Protein AF-A0A1Y1XWR0-F1 (afdb_monomer_lite)

Radius of gyration: 21.49 Å; chains: 1; bounding box: 44×31×68 Å

Structure (mmCIF, N/CA/C/O backbone):
data_AF-A0A1Y1XWR0-F1
#
_entry.id   AF-A0A1Y1XWR0-F1
#
loop_
_atom_site.group_PDB
_atom_site.id
_atom_site.type_symbol
_atom_site.label_atom_id
_atom_site.label_alt_id
_atom_site.label_comp_id
_atom_site.label_asym_id
_atom_site.label_entity_id
_atom_site.label_seq_id
_atom_site.pdbx_PDB_ins_code
_atom_site.Cartn_x
_atom_site.Cartn_y
_atom_site.Cartn_z
_atom_site.occupancy
_atom_site.B_iso_or_equiv
_atom_site.auth_seq_id
_atom_site.auth_comp_id
_atom_site.auth_asym_id
_atom_site.auth_atom_id
_atom_site.pdbx_PDB_model_num
ATOM 1 N N . MET A 1 1 ? -2.417 -13.954 25.444 1.00 41.97 1 MET A N 1
ATOM 2 C CA . MET A 1 1 ? -2.415 -13.339 24.096 1.00 41.97 1 MET A CA 1
ATOM 3 C C . MET A 1 1 ? -3.759 -13.596 23.428 1.00 41.97 1 MET A C 1
ATOM 5 O O . MET A 1 1 ? -3.917 -14.551 22.679 1.00 41.97 1 MET A O 1
ATOM 9 N N . VAL A 1 2 ? -4.773 -12.802 23.772 1.00 37.06 2 VAL A N 1
ATOM 10 C CA . VAL A 1 2 ? -6.125 -12.973 23.230 1.00 37.06 2 VAL A CA 1
ATOM 11 C C . VAL A 1 2 ? -6.185 -12.304 21.859 1.00 37.06 2 VAL A C 1
ATOM 13 O O . VAL A 1 2 ? -6.132 -11.087 21.742 1.00 37.06 2 VAL A O 1
ATOM 16 N N . SER A 1 3 ? -6.208 -13.165 20.841 1.00 46.56 3 SER A N 1
ATOM 17 C CA . SER A 1 3 ? -6.596 -12.973 19.440 1.00 46.56 3 SER A CA 1
ATOM 18 C C . SER A 1 3 ? -7.027 -11.552 19.037 1.00 46.56 3 SER A C 1
ATOM 20 O O . SER A 1 3 ? -8.216 -11.245 18.946 1.00 46.56 3 SER A O 1
ATOM 22 N N . ILE A 1 4 ? -6.049 -10.714 18.679 1.00 52.22 4 ILE A N 1
ATOM 23 C CA . ILE A 1 4 ? -6.269 -9.485 17.893 1.00 52.22 4 ILE A CA 1
ATOM 24 C C . ILE A 1 4 ? -7.086 -9.831 16.625 1.00 52.22 4 ILE A C 1
ATOM 26 O O . ILE A 1 4 ? -7.972 -9.086 16.218 1.00 52.22 4 ILE A O 1
ATOM 30 N N . LEU A 1 5 ? -6.890 -11.035 16.077 1.00 51.50 5 LEU A N 1
ATOM 31 C CA . LEU A 1 5 ? -7.581 -11.562 14.897 1.00 51.50 5 LEU A CA 1
ATOM 32 C C . LEU A 1 5 ? -9.112 -11.670 15.036 1.00 51.50 5 LEU A C 1
ATOM 34 O O . LEU A 1 5 ? -9.817 -11.378 14.075 1.00 51.50 5 LEU A O 1
ATOM 38 N N . ARG A 1 6 ? -9.663 -12.014 16.212 1.00 55.16 6 ARG A N 1
ATOM 39 C CA . ARG A 1 6 ? -11.131 -12.101 16.398 1.00 55.16 6 ARG A CA 1
ATOM 40 C C . ARG A 1 6 ? -11.827 -10.738 16.368 1.00 55.16 6 ARG A C 1
ATOM 42 O O . ARG A 1 6 ? -13.042 -10.673 16.204 1.00 55.16 6 ARG A O 1
ATOM 49 N N . GLY A 1 7 ? -11.084 -9.648 16.557 1.00 57.91 7 GLY A N 1
ATOM 50 C CA . GLY A 1 7 ? -11.649 -8.307 16.642 1.00 57.91 7 GLY A CA 1
ATOM 51 C C . GLY A 1 7 ? -11.673 -7.517 15.337 1.00 57.91 7 GLY A C 1
ATOM 52 O O . GLY A 1 7 ? -12.477 -6.593 15.231 1.00 57.91 7 GLY A O 1
ATOM 53 N N . TYR A 1 8 ? -10.821 -7.868 14.375 1.00 63.53 8 TYR A N 1
ATOM 54 C CA . TYR A 1 8 ? -10.568 -7.056 13.181 1.00 63.53 8 TYR A CA 1
ATOM 55 C C . TYR A 1 8 ? -10.531 -7.879 11.878 1.00 63.53 8 TYR A C 1
ATOM 57 O O . TYR A 1 8 ? -9.654 -7.636 11.048 1.00 63.53 8 TYR A O 1
ATOM 65 N N . PRO A 1 9 ? -11.448 -8.841 11.643 1.00 70.25 9 PRO A N 1
ATOM 66 C CA . PRO A 1 9 ? -11.390 -9.654 10.429 1.00 70.25 9 PRO A CA 1
ATOM 67 C C . PRO A 1 9 ? -11.539 -8.796 9.167 1.00 70.25 9 PRO A C 1
ATOM 69 O O . PRO A 1 9 ? -10.848 -9.032 8.187 1.00 70.25 9 PRO A O 1
ATOM 72 N N . ILE A 1 10 ? -12.375 -7.751 9.209 1.00 73.50 10 ILE A N 1
ATOM 73 C CA . ILE A 1 10 ? -12.658 -6.904 8.044 1.00 73.50 10 ILE A CA 1
ATOM 74 C C . ILE A 1 10 ? -11.415 -6.107 7.601 1.00 73.50 10 ILE A C 1
ATOM 76 O O . ILE A 1 10 ? -11.030 -6.266 6.446 1.00 73.50 10 ILE A O 1
ATOM 80 N N . PRO A 1 11 ? -10.730 -5.315 8.458 1.00 71.19 11 PRO A N 1
ATOM 81 C CA . PRO A 1 11 ? -9.500 -4.627 8.052 1.00 71.19 11 PRO A CA 1
ATOM 82 C C . PRO A 1 11 ? -8.427 -5.568 7.511 1.00 71.19 11 PRO A C 1
ATOM 84 O O . PRO A 1 11 ? -7.780 -5.246 6.524 1.00 71.19 11 PRO A O 1
ATOM 87 N N . ILE A 1 12 ? -8.258 -6.739 8.131 1.00 74.56 12 ILE A N 1
ATOM 88 C CA . ILE A 1 12 ? -7.242 -7.710 7.713 1.00 74.56 12 ILE A CA 1
ATOM 89 C C . ILE A 1 12 ? -7.581 -8.280 6.335 1.00 74.56 12 ILE A C 1
ATOM 91 O O . ILE A 1 12 ? -6.710 -8.325 5.473 1.00 74.56 12 ILE A O 1
ATOM 95 N N . VAL A 1 13 ? -8.838 -8.667 6.101 1.00 81.88 13 VAL A N 1
ATOM 96 C CA . VAL A 1 13 ? -9.294 -9.153 4.790 1.00 81.88 13 VAL A CA 1
ATOM 97 C C . VAL A 1 13 ? -9.134 -8.075 3.721 1.00 81.88 13 VAL A C 1
ATOM 99 O O . VAL A 1 13 ? -8.663 -8.387 2.632 1.00 81.88 13 VAL A O 1
ATOM 102 N N . VAL A 1 14 ? -9.464 -6.816 4.028 1.00 79.62 14 VAL A N 1
ATOM 103 C CA . VAL A 1 14 ? -9.282 -5.695 3.092 1.00 79.62 14 VAL A CA 1
ATOM 104 C C . VAL A 1 14 ? -7.804 -5.500 2.760 1.00 79.62 14 VAL A C 1
ATOM 106 O O . VAL A 1 14 ? -7.466 -5.440 1.584 1.00 79.62 14 VAL A O 1
ATOM 109 N N . ILE A 1 15 ? -6.919 -5.483 3.763 1.00 76.50 15 ILE A N 1
ATOM 110 C CA . ILE A 1 15 ? -5.469 -5.374 3.548 1.00 76.50 15 ILE A CA 1
ATOM 111 C C . ILE A 1 15 ? -4.967 -6.533 2.682 1.00 76.50 15 ILE A C 1
ATOM 113 O O . ILE A 1 15 ? -4.253 -6.300 1.714 1.00 76.50 15 ILE A O 1
ATOM 117 N N . LEU A 1 16 ? -5.361 -7.773 2.983 1.00 81.19 16 LEU A N 1
ATOM 118 C CA . LEU A 1 16 ? -4.949 -8.945 2.206 1.00 81.19 16 LEU A CA 1
ATOM 119 C C . LEU A 1 16 ? -5.441 -8.877 0.758 1.00 81.19 16 LEU A C 1
ATOM 121 O O . LEU A 1 16 ? -4.655 -9.099 -0.161 1.00 81.19 16 LEU A O 1
ATOM 125 N N . LEU A 1 17 ? -6.715 -8.538 0.548 1.00 84.19 17 LEU A N 1
ATOM 126 C CA . LEU A 1 17 ? -7.287 -8.362 -0.786 1.00 84.19 17 LEU A CA 1
ATOM 127 C C . LEU A 1 17 ? -6.525 -7.284 -1.563 1.00 84.19 17 LEU A C 1
ATOM 129 O O . LEU A 1 17 ? -6.207 -7.464 -2.735 1.00 84.19 17 LEU A O 1
ATOM 133 N N . GLN A 1 18 ? -6.179 -6.191 -0.895 1.00 78.81 18 GLN A N 1
ATOM 134 C CA . GLN A 1 18 ? -5.431 -5.095 -1.483 1.00 78.81 18 GLN A CA 1
ATOM 135 C C . GLN A 1 18 ? -4.004 -5.506 -1.843 1.00 78.81 18 GLN A C 1
ATOM 137 O O . GLN A 1 18 ? -3.563 -5.213 -2.948 1.00 78.81 18 GLN A O 1
ATOM 142 N N . CYS A 1 19 ? -3.314 -6.267 -0.989 1.00 79.75 19 CYS A N 1
ATOM 143 C CA . CYS A 1 19 ? -2.014 -6.853 -1.318 1.00 79.75 19 CYS A CA 1
ATOM 144 C C . CYS A 1 19 ? -2.088 -7.760 -2.555 1.00 79.75 19 CYS A C 1
ATOM 146 O O . CYS A 1 19 ? -1.184 -7.722 -3.386 1.00 79.75 19 CYS A O 1
ATOM 148 N N . VAL A 1 20 ? -3.159 -8.550 -2.703 1.00 85.12 20 VAL A N 1
ATOM 149 C CA . VAL A 1 20 ? -3.368 -9.413 -3.880 1.00 85.12 20 VAL A CA 1
ATOM 150 C C . VAL A 1 20 ? -3.606 -8.580 -5.140 1.00 85.12 20 VAL A C 1
ATOM 152 O O . VAL A 1 20 ? -2.970 -8.839 -6.160 1.00 85.12 20 VAL A O 1
ATOM 155 N N . ILE A 1 21 ? -4.468 -7.561 -5.074 1.00 83.94 21 ILE A N 1
ATOM 156 C CA . ILE A 1 21 ? -4.749 -6.665 -6.206 1.00 83.94 21 ILE A CA 1
ATOM 157 C C . ILE A 1 21 ? -3.480 -5.917 -6.622 1.00 83.94 21 ILE A C 1
ATOM 159 O O . ILE A 1 21 ? -3.146 -5.912 -7.804 1.00 83.94 21 ILE A O 1
ATOM 163 N N . PHE A 1 22 ? -2.736 -5.351 -5.667 1.00 78.25 22 PHE A N 1
ATOM 164 C CA . PHE A 1 22 ? -1.456 -4.702 -5.954 1.00 78.25 22 PHE A CA 1
ATOM 165 C C . PHE A 1 22 ? -0.450 -5.683 -6.528 1.00 78.25 22 PHE A C 1
ATOM 167 O O . PHE A 1 22 ? 0.159 -5.373 -7.538 1.00 78.25 22 PHE A O 1
ATOM 174 N N . GLY A 1 23 ? -0.310 -6.877 -5.952 1.00 80.12 23 GLY A N 1
ATOM 175 C CA . GLY A 1 23 ? 0.581 -7.905 -6.4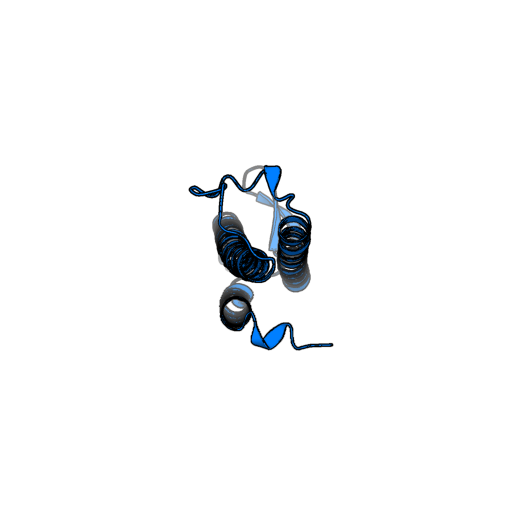84 1.00 80.12 23 GLY A CA 1
ATOM 176 C C . GLY A 1 23 ? 0.249 -8.273 -7.932 1.00 80.12 23 GLY A C 1
ATOM 177 O O . GLY A 1 23 ? 1.155 -8.387 -8.754 1.00 80.12 23 GLY A O 1
ATOM 178 N N . TYR A 1 24 ? -1.040 -8.392 -8.261 1.00 84.75 24 TYR A N 1
ATOM 179 C CA . TYR A 1 24 ? -1.501 -8.663 -9.621 1.00 84.75 24 TYR A CA 1
ATOM 180 C C . TYR A 1 24 ? -1.208 -7.500 -10.577 1.00 84.75 24 TYR A C 1
ATOM 182 O O . TYR A 1 24 ? -0.569 -7.710 -11.605 1.00 84.75 24 TYR A O 1
ATOM 190 N N . ILE A 1 25 ? -1.620 -6.281 -10.216 1.00 81.19 25 ILE A N 1
ATOM 191 C CA . ILE A 1 25 ? -1.345 -5.041 -10.958 1.00 81.19 25 ILE A CA 1
ATOM 192 C C . ILE A 1 25 ? 0.156 -4.936 -11.225 1.00 81.19 25 ILE A C 1
ATOM 194 O O . ILE A 1 25 ? 0.597 -4.898 -12.370 1.00 81.19 25 ILE A O 1
ATOM 198 N N . SER A 1 26 ? 0.955 -4.998 -10.165 1.00 76.56 26 SER A N 1
ATOM 199 C CA . SER A 1 26 ? 2.406 -4.953 -10.217 1.00 76.56 26 SER A CA 1
ATOM 200 C C . SER A 1 26 ? 2.993 -6.046 -11.116 1.00 76.56 26 SER A C 1
ATOM 202 O O . SER A 1 26 ? 3.921 -5.756 -11.859 1.00 76.56 26 SER A O 1
ATOM 204 N N . PHE A 1 27 ? 2.455 -7.270 -11.119 1.00 82.62 27 PHE A N 1
ATOM 205 C CA . PHE A 1 27 ? 2.912 -8.341 -12.012 1.00 82.62 27 PHE A CA 1
ATOM 206 C C . PHE A 1 27 ? 2.585 -8.083 -13.489 1.00 82.62 27 PHE A C 1
ATOM 208 O O . PHE A 1 27 ? 3.419 -8.364 -14.352 1.00 82.62 27 PHE A O 1
ATOM 215 N N . VAL A 1 28 ? 1.393 -7.559 -13.787 1.00 83.38 28 VAL A N 1
ATOM 216 C CA . VAL A 1 28 ? 1.000 -7.182 -15.153 1.00 83.38 28 VAL A CA 1
ATOM 217 C C . VAL A 1 28 ? 1.919 -6.069 -15.663 1.00 83.38 28 VAL A C 1
ATOM 219 O O . VAL A 1 28 ? 2.580 -6.249 -16.683 1.00 83.38 28 VAL A O 1
ATOM 222 N N . TYR A 1 29 ? 2.072 -4.991 -14.889 1.00 74.62 29 TYR A N 1
ATOM 223 C CA . TYR A 1 29 ? 2.926 -3.854 -15.248 1.00 74.62 29 TYR A CA 1
ATOM 224 C C . TYR A 1 29 ? 4.411 -4.210 -15.326 1.00 74.62 29 TYR A C 1
ATOM 226 O O . TYR A 1 29 ? 5.142 -3.681 -16.161 1.00 74.62 29 TYR A O 1
ATOM 234 N N . TYR A 1 30 ? 4.877 -5.141 -14.494 1.00 81.19 30 TYR A N 1
ATOM 235 C CA . TYR A 1 30 ? 6.266 -5.589 -14.509 1.00 81.19 30 TYR A CA 1
ATOM 236 C C . TYR A 1 30 ? 6.698 -6.157 -15.871 1.00 81.19 30 TYR A C 1
ATOM 238 O O . TYR A 1 30 ? 7.872 -6.059 -16.229 1.00 81.19 30 TYR A O 1
ATOM 246 N N . LYS A 1 31 ? 5.769 -6.739 -16.643 1.00 81.88 31 LYS A N 1
ATOM 247 C CA . LYS A 1 31 ? 6.062 -7.270 -17.984 1.00 81.88 31 LYS A CA 1
ATOM 248 C C . LYS A 1 31 ? 6.196 -6.188 -19.053 1.00 81.88 31 LYS A C 1
ATOM 250 O O . LYS A 1 31 ? 6.892 -6.418 -20.035 1.00 81.88 31 LYS A O 1
ATOM 255 N N . GLU A 1 32 ? 5.530 -5.056 -18.868 1.00 80.50 32 GLU A N 1
ATOM 256 C CA . GLU A 1 32 ? 5.493 -3.954 -19.837 1.00 80.50 32 GLU A CA 1
ATOM 257 C C . GLU A 1 32 ? 6.626 -2.942 -19.615 1.00 80.50 32 GLU A C 1
ATOM 259 O O . GLU A 1 32 ? 6.977 -2.190 -20.521 1.00 80.50 32 GLU A O 1
ATOM 264 N N . LEU A 1 33 ? 7.233 -2.942 -18.425 1.00 75.69 33 LEU A N 1
ATOM 265 C CA . LEU A 1 33 ? 8.334 -2.047 -18.081 1.00 75.69 33 LEU A CA 1
ATOM 266 C C . LEU A 1 33 ? 9.602 -2.356 -18.904 1.00 75.69 33 LEU A C 1
ATOM 268 O O . LEU A 1 33 ? 10.102 -3.489 -18.854 1.00 75.69 33 LEU A O 1
ATOM 272 N N . PRO A 1 34 ? 10.178 -1.357 -19.603 1.00 78.25 34 PRO A N 1
ATOM 273 C CA . PRO A 1 34 ? 11.459 -1.518 -20.277 1.00 78.25 34 PRO A CA 1
ATOM 274 C C . PRO A 1 34 ? 12.578 -1.756 -19.256 1.00 78.25 34 PRO A C 1
ATOM 276 O O . PRO A 1 34 ? 12.558 -1.221 -18.149 1.00 78.25 34 PRO A O 1
ATOM 279 N N . ASP A 1 35 ? 13.575 -2.560 -19.625 1.00 84.38 35 ASP A N 1
ATOM 280 C CA . ASP A 1 35 ? 14.798 -2.730 -18.838 1.00 84.38 35 ASP A CA 1
ATOM 281 C C . ASP A 1 35 ? 15.967 -2.133 -19.636 1.00 84.38 35 ASP A C 1
ATOM 283 O O . ASP A 1 35 ? 16.296 -2.678 -20.692 1.00 84.38 35 ASP A O 1
ATOM 287 N N . PRO A 1 36 ? 16.587 -1.026 -19.190 1.00 85.44 36 PRO A N 1
ATOM 288 C CA . PRO A 1 36 ? 16.445 -0.387 -17.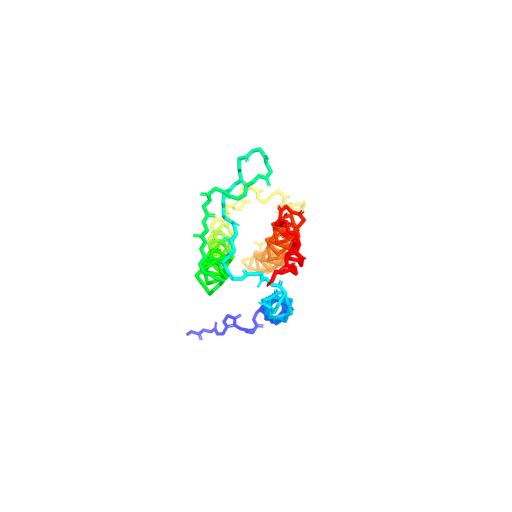880 1.00 85.44 36 PRO A CA 1
ATOM 289 C C . PRO A 1 36 ? 15.337 0.687 -17.794 1.00 85.44 36 PRO A C 1
ATOM 291 O O . PRO A 1 36 ? 15.011 1.356 -18.771 1.00 85.44 36 PRO A O 1
ATOM 294 N N . VAL A 1 37 ? 14.810 0.903 -16.584 1.00 83.06 37 VAL A N 1
ATOM 295 C CA . VAL A 1 37 ? 13.734 1.864 -16.281 1.00 83.06 37 VAL A CA 1
ATOM 296 C C . VAL A 1 37 ? 14.316 3.250 -15.964 1.00 83.06 37 VAL A C 1
ATOM 298 O O . VAL A 1 37 ? 15.201 3.346 -15.101 1.00 83.06 37 VAL A O 1
ATOM 301 N N . PRO A 1 38 ? 13.826 4.339 -16.587 1.00 82.25 38 PRO A N 1
ATOM 302 C CA . PRO A 1 38 ? 14.221 5.698 -16.226 1.00 82.25 38 PRO A CA 1
ATOM 303 C C . PRO A 1 38 ? 13.656 6.096 -14.850 1.00 82.25 38 PRO A C 1
ATOM 305 O O . PRO A 1 38 ? 12.479 5.930 -14.555 1.00 82.25 38 PRO A O 1
ATOM 308 N N . THR A 1 39 ? 14.513 6.634 -13.984 1.00 80.75 39 THR A N 1
ATOM 309 C CA . THR A 1 39 ? 14.202 7.019 -12.591 1.00 80.75 39 THR A CA 1
ATOM 310 C C . THR A 1 39 ? 14.318 8.515 -12.324 1.00 80.75 39 THR A C 1
ATOM 312 O O . THR A 1 39 ? 13.824 9.008 -11.312 1.00 80.75 39 THR A O 1
ATOM 315 N N . ARG A 1 40 ? 14.977 9.254 -13.219 1.00 81.75 40 ARG A N 1
ATOM 316 C CA . ARG A 1 40 ? 15.038 10.718 -13.208 1.00 81.75 40 ARG A CA 1
ATOM 317 C C . ARG A 1 40 ? 14.827 11.220 -14.620 1.00 81.75 40 ARG A C 1
ATOM 319 O O . ARG A 1 40 ? 15.434 10.683 -15.542 1.00 81.75 40 ARG A O 1
ATOM 326 N N . PHE A 1 41 ? 14.037 12.275 -14.756 1.00 79.56 41 PHE A N 1
ATOM 327 C CA . PHE A 1 41 ? 13.747 12.907 -16.034 1.00 79.56 41 PHE A CA 1
ATOM 328 C C . PHE A 1 41 ? 14.299 14.334 -16.033 1.00 79.56 41 PHE A C 1
ATOM 330 O O . PHE A 1 41 ? 14.103 15.069 -15.065 1.00 79.56 41 PHE A O 1
ATOM 337 N N . SER A 1 42 ? 15.001 14.715 -17.098 1.00 82.12 42 SER A N 1
ATOM 338 C CA . SER A 1 42 ? 15.395 16.098 -17.384 1.00 82.12 42 SER A CA 1
ATOM 339 C C . SER A 1 42 ? 14.915 16.418 -18.789 1.00 82.12 42 SER A C 1
ATOM 341 O O . SER A 1 42 ? 15.265 15.699 -19.715 1.00 82.12 42 SER A O 1
ATOM 343 N N . ASN A 1 43 ? 14.099 17.460 -18.956 1.00 80.38 43 ASN A N 1
ATOM 344 C CA . ASN A 1 43 ? 13.538 17.837 -20.262 1.00 80.38 43 ASN A CA 1
ATOM 345 C C . ASN A 1 43 ? 12.868 16.665 -21.010 1.00 80.38 43 ASN A C 1
ATOM 347 O O . ASN A 1 43 ? 13.058 16.515 -22.207 1.00 80.38 43 ASN A O 1
ATOM 351 N N . GLN A 1 44 ? 12.098 15.834 -20.295 1.00 73.44 44 GLN A N 1
ATOM 352 C CA . GLN A 1 44 ? 11.420 14.627 -20.814 1.00 73.44 44 GLN A CA 1
ATOM 353 C C . GLN A 1 44 ? 12.344 13.461 -21.210 1.00 73.44 44 GLN A C 1
ATOM 355 O O . GLN A 1 44 ? 11.855 12.385 -21.543 1.00 73.44 44 GLN A O 1
ATOM 360 N N . GLU A 1 45 ? 13.662 13.607 -21.075 1.00 74.31 45 GLU A N 1
ATOM 361 C CA . GLU A 1 45 ? 14.619 12.523 -21.288 1.00 74.31 45 GLU A CA 1
ATOM 362 C C . GLU A 1 45 ? 15.004 11.852 -19.963 1.00 74.31 45 GLU A C 1
ATOM 364 O O . GLU A 1 45 ? 15.255 12.509 -18.945 1.00 74.31 45 GLU A O 1
ATOM 369 N N . GLY A 1 46 ? 15.065 10.518 -19.966 1.00 77.38 46 GLY A N 1
ATOM 370 C CA . GLY A 1 46 ? 15.566 9.741 -18.835 1.00 77.38 46 GLY A CA 1
ATOM 371 C C . GLY A 1 46 ? 17.063 9.988 -18.625 1.00 77.38 46 GLY A C 1
ATOM 372 O O . GLY A 1 46 ? 17.876 9.625 -19.465 1.00 77.38 46 GLY A O 1
ATOM 373 N N . THR A 1 47 ? 17.444 10.581 -17.493 1.00 82.38 47 THR A N 1
ATOM 374 C CA . THR A 1 47 ? 18.849 10.894 -17.149 1.00 82.38 47 THR A CA 1
ATOM 375 C C . THR A 1 47 ? 19.494 9.870 -16.224 1.00 82.38 47 THR A C 1
ATOM 377 O O . THR A 1 47 ? 20.716 9.809 -16.107 1.00 82.38 47 THR A O 1
ATOM 380 N N . SER A 1 48 ? 18.690 9.062 -15.532 1.00 83.75 48 SER A N 1
ATOM 381 C CA . SER A 1 48 ? 19.179 8.023 -14.630 1.00 83.75 48 SER A CA 1
ATOM 382 C C . SER A 1 48 ? 18.354 6.767 -14.802 1.00 83.75 48 SER A C 1
ATOM 384 O O . SER A 1 48 ? 17.130 6.827 -14.750 1.00 83.75 48 SER A O 1
ATOM 386 N N . PHE A 1 49 ? 19.024 5.634 -14.962 1.00 85.94 49 PHE A N 1
ATOM 387 C CA . PHE A 1 49 ? 18.398 4.356 -15.259 1.00 85.94 49 PHE A CA 1
ATOM 388 C C . PHE A 1 49 ? 18.650 3.357 -14.131 1.00 85.94 49 PHE A C 1
ATOM 390 O O . PHE A 1 49 ? 19.724 3.336 -13.525 1.00 85.94 49 PHE A O 1
ATOM 397 N N . GLN A 1 50 ? 17.658 2.523 -13.839 1.00 87.69 50 GLN A N 1
ATOM 398 C CA . GLN A 1 50 ? 17.792 1.405 -12.911 1.00 87.69 50 GLN A CA 1
ATOM 399 C C . GLN A 1 50 ? 17.253 0.130 -13.542 1.00 87.69 50 GLN A C 1
ATOM 401 O O . GLN A 1 50 ? 16.360 0.168 -14.381 1.00 87.69 50 GLN A O 1
ATOM 406 N N . THR A 1 51 ? 17.774 -1.016 -13.112 1.00 89.06 51 THR A N 1
ATOM 407 C CA . THR A 1 51 ? 17.217 -2.299 -13.539 1.00 89.06 51 THR A CA 1
ATOM 408 C C . THR A 1 51 ? 15.771 -2.421 -13.075 1.00 89.06 51 THR A C 1
ATOM 410 O O . THR A 1 51 ? 15.443 -2.046 -11.938 1.00 89.06 51 THR A O 1
ATOM 413 N N . LYS A 1 52 ? 14.908 -2.996 -13.918 1.00 85.88 52 LYS A N 1
ATOM 414 C CA . LYS A 1 52 ? 13.475 -3.162 -13.607 1.00 85.88 52 LYS A CA 1
ATOM 415 C C . LYS A 1 52 ? 13.234 -3.848 -12.261 1.00 85.88 52 LYS A C 1
ATOM 417 O O . LYS A 1 52 ? 12.357 -3.454 -11.501 1.00 85.88 52 LYS A O 1
ATOM 422 N N . HIS A 1 53 ? 14.067 -4.834 -11.918 1.00 85.94 53 HIS A N 1
ATOM 423 C CA . HIS A 1 53 ? 13.985 -5.558 -10.649 1.00 85.94 53 HIS A CA 1
ATOM 424 C C . HIS A 1 53 ? 14.243 -4.645 -9.451 1.00 85.94 53 HIS A C 1
ATOM 426 O O . HIS A 1 53 ? 13.522 -4.715 -8.453 1.00 85.94 53 HIS A O 1
ATOM 432 N N . LYS A 1 54 ? 15.265 -3.788 -9.543 1.00 86.44 54 LYS A N 1
ATOM 433 C CA . LYS A 1 54 ? 15.641 -2.873 -8.465 1.00 86.44 54 LYS A CA 1
ATOM 434 C C . LYS A 1 54 ? 14.583 -1.792 -8.294 1.00 86.44 54 LYS A 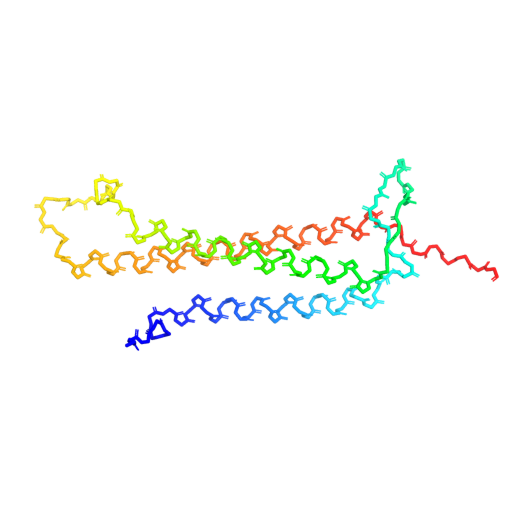C 1
ATOM 436 O O . LYS A 1 54 ? 14.146 -1.558 -7.170 1.00 86.44 54 LYS A O 1
ATOM 441 N N . PHE A 1 55 ? 14.130 -1.211 -9.403 1.00 84.31 55 PHE A N 1
ATOM 442 C CA . PHE A 1 55 ? 13.044 -0.239 -9.416 1.00 84.31 55 PHE A CA 1
ATOM 443 C C . PHE A 1 55 ? 11.798 -0.801 -8.724 1.00 84.31 55 PHE A C 1
ATOM 445 O O . PHE A 1 55 ? 11.318 -0.235 -7.742 1.00 84.31 55 PHE A O 1
ATOM 452 N N . PHE A 1 56 ? 11.342 -1.971 -9.163 1.00 82.25 56 PHE A N 1
ATOM 453 C CA . PHE A 1 56 ? 10.159 -2.632 -8.626 1.00 82.25 56 PHE A CA 1
ATOM 454 C C . PHE A 1 56 ? 10.289 -2.983 -7.138 1.00 82.25 56 PHE A C 1
ATOM 456 O O . PHE A 1 56 ? 9.401 -2.682 -6.341 1.00 82.25 56 PHE A O 1
ATOM 463 N N . SER A 1 57 ? 11.426 -3.562 -6.743 1.00 85.50 57 SER A N 1
ATOM 464 C CA . SER A 1 57 ? 11.680 -3.956 -5.351 1.00 85.50 57 SER A CA 1
ATOM 465 C C . SER A 1 57 ? 11.673 -2.750 -4.413 1.00 85.50 57 SER A C 1
ATOM 467 O O . SER A 1 57 ? 11.111 -2.829 -3.321 1.00 85.50 57 SER A O 1
ATOM 469 N N . ILE A 1 58 ? 12.253 -1.622 -4.838 1.00 86.25 58 ILE A N 1
ATOM 470 C CA . ILE A 1 58 ? 12.257 -0.378 -4.058 1.00 86.25 58 ILE A CA 1
ATOM 471 C C . ILE A 1 58 ? 10.828 0.139 -3.868 1.00 86.25 58 ILE A C 1
ATOM 473 O O . ILE A 1 58 ? 10.441 0.420 -2.735 1.00 86.25 58 ILE A O 1
ATOM 477 N N . HIS A 1 59 ? 10.030 0.213 -4.935 1.00 78.81 59 HIS A N 1
ATOM 478 C CA . HIS A 1 59 ? 8.662 0.737 -4.859 1.00 78.81 59 HIS A CA 1
ATOM 479 C C . HIS A 1 59 ? 7.766 -0.133 -3.972 1.00 78.81 59 HIS A C 1
ATOM 481 O O . HIS A 1 59 ? 7.078 0.389 -3.094 1.00 78.81 59 HIS A O 1
ATOM 487 N N . ILE A 1 60 ? 7.840 -1.458 -4.122 1.00 80.62 60 ILE A N 1
ATOM 488 C CA . ILE A 1 60 ? 7.108 -2.395 -3.261 1.00 80.62 60 ILE A CA 1
ATOM 489 C C . ILE A 1 60 ? 7.543 -2.265 -1.799 1.00 80.62 60 ILE A C 1
ATOM 491 O O . ILE A 1 60 ? 6.703 -2.242 -0.899 1.00 80.62 60 ILE A O 1
ATOM 495 N N . THR A 1 61 ? 8.847 -2.157 -1.545 1.00 85.50 61 THR A N 1
ATOM 496 C CA . THR A 1 61 ? 9.363 -2.021 -0.177 1.00 85.50 61 THR A CA 1
ATOM 497 C C . THR A 1 61 ? 8.870 -0.728 0.465 1.00 85.50 61 THR A C 1
ATOM 499 O O . THR A 1 61 ? 8.390 -0.751 1.598 1.00 85.50 61 THR A O 1
ATOM 502 N N . ILE A 1 62 ? 8.931 0.391 -0.263 1.00 84.38 62 ILE A N 1
ATOM 503 C CA . ILE A 1 62 ? 8.436 1.689 0.208 1.00 84.38 62 ILE A CA 1
ATOM 504 C C . ILE A 1 62 ? 6.931 1.624 0.489 1.00 84.38 62 ILE A C 1
ATOM 506 O O . ILE A 1 62 ? 6.495 2.117 1.528 1.00 84.38 62 ILE A O 1
ATOM 510 N N . PHE A 1 63 ? 6.143 0.970 -0.369 1.00 76.94 63 PHE A N 1
ATOM 511 C CA . PHE A 1 63 ? 4.706 0.791 -0.147 1.00 76.94 63 PHE A CA 1
ATOM 512 C C . PHE A 1 63 ? 4.404 0.086 1.173 1.00 76.94 63 PHE A C 1
ATOM 514 O O . PHE A 1 63 ? 3.650 0.609 2.002 1.00 76.94 63 PHE A O 1
ATOM 521 N N . TYR A 1 64 ? 4.989 -1.095 1.380 1.00 79.88 64 TYR A N 1
ATOM 522 C CA . TYR A 1 64 ? 4.737 -1.865 2.592 1.00 79.88 64 TYR A CA 1
ATOM 523 C C . TYR A 1 64 ? 5.262 -1.144 3.831 1.00 79.88 64 TYR A C 1
ATOM 525 O O . TYR A 1 64 ? 4.596 -1.163 4.866 1.00 79.88 64 TYR A O 1
ATOM 533 N N . LEU A 1 65 ? 6.393 -0.442 3.719 1.00 87.06 65 LEU A N 1
ATOM 534 C CA . LEU A 1 65 ? 6.944 0.360 4.806 1.00 87.06 65 LEU A CA 1
ATOM 535 C C . LEU A 1 65 ? 6.005 1.510 5.198 1.00 87.06 65 LEU A C 1
ATOM 537 O O . LEU A 1 65 ? 5.677 1.650 6.375 1.00 87.06 65 LEU A O 1
ATOM 541 N N . ILE A 1 66 ? 5.531 2.301 4.231 1.00 83.38 66 ILE A N 1
ATOM 542 C CA . ILE A 1 66 ? 4.599 3.412 4.472 1.00 83.38 66 ILE A CA 1
ATOM 543 C C . ILE A 1 66 ? 3.287 2.890 5.068 1.00 83.38 66 ILE A C 1
ATOM 545 O O . ILE A 1 66 ? 2.814 3.411 6.080 1.00 83.38 66 ILE A O 1
ATOM 549 N N . THR A 1 67 ? 2.731 1.825 4.488 1.00 77.19 67 THR A N 1
ATOM 550 C CA . THR A 1 67 ? 1.495 1.193 4.974 1.00 77.19 67 THR A CA 1
ATOM 551 C C . THR A 1 67 ? 1.655 0.711 6.414 1.00 77.19 67 THR A C 1
ATOM 553 O O . THR A 1 67 ? 0.786 0.956 7.253 1.00 77.19 67 THR A O 1
ATOM 556 N N . PHE A 1 68 ? 2.788 0.082 6.734 1.00 82.06 68 PHE A N 1
ATOM 557 C CA . PHE A 1 68 ? 3.091 -0.388 8.082 1.00 82.06 68 PHE A CA 1
ATOM 558 C C . PHE A 1 68 ? 3.227 0.769 9.079 1.00 82.06 68 PHE A C 1
ATOM 560 O O . PHE A 1 68 ? 2.632 0.714 10.158 1.00 82.06 68 PHE A O 1
ATOM 567 N N . ILE A 1 69 ? 3.943 1.839 8.710 1.00 86.38 69 ILE A N 1
ATOM 568 C CA . ILE A 1 69 ? 4.104 3.041 9.544 1.00 86.38 69 ILE A CA 1
ATOM 569 C C . ILE A 1 69 ? 2.741 3.660 9.862 1.00 86.38 69 ILE A C 1
ATOM 571 O O . ILE A 1 69 ? 2.446 3.914 11.031 1.00 86.38 69 ILE A O 1
ATOM 575 N N . PHE A 1 70 ? 1.887 3.867 8.857 1.00 80.69 70 PHE A N 1
ATOM 576 C CA . PHE A 1 70 ? 0.572 4.466 9.080 1.00 80.69 70 PHE A CA 1
ATOM 577 C C . PHE A 1 70 ? -0.371 3.556 9.872 1.00 80.69 70 PHE A C 1
ATOM 579 O O . PHE A 1 70 ? -1.102 4.041 10.739 1.00 80.69 70 PHE A O 1
ATOM 586 N N . MET A 1 71 ? -0.332 2.242 9.637 1.00 76.56 71 MET A N 1
ATOM 587 C CA . MET A 1 71 ? -1.100 1.284 10.434 1.00 76.56 71 MET A CA 1
ATOM 588 C C . MET A 1 71 ? -0.690 1.360 11.911 1.00 76.56 71 MET A C 1
ATOM 590 O O . MET A 1 71 ? -1.544 1.464 12.795 1.00 76.56 71 MET A O 1
ATOM 594 N N . PHE A 1 72 ? 0.617 1.368 12.185 1.00 81.19 72 PHE A N 1
ATOM 595 C CA . PHE A 1 72 ? 1.144 1.443 13.546 1.00 81.19 72 PHE A CA 1
ATOM 596 C C . PHE A 1 72 ? 0.824 2.787 14.214 1.00 81.19 72 PHE A C 1
ATOM 598 O O . PHE A 1 72 ? 0.376 2.816 15.363 1.00 81.19 72 PHE A O 1
ATOM 605 N N . ALA A 1 73 ? 0.965 3.894 13.479 1.00 81.56 73 ALA A N 1
ATOM 606 C CA . ALA A 1 73 ? 0.574 5.224 13.939 1.00 81.56 73 ALA A CA 1
ATOM 607 C C . ALA A 1 73 ? -0.917 5.274 14.307 1.00 81.56 73 ALA A C 1
ATOM 609 O O . ALA A 1 73 ? -1.266 5.784 15.371 1.00 81.56 73 ALA A O 1
ATOM 610 N N . GLY A 1 74 ? -1.786 4.667 13.497 1.00 75.50 74 GLY A N 1
ATOM 611 C CA . GLY A 1 74 ? -3.214 4.548 13.781 1.00 75.50 74 GLY A CA 1
ATOM 612 C C . GLY A 1 74 ? -3.529 3.829 15.078 1.00 75.50 74 GLY A C 1
ATOM 613 O O . GLY A 1 74 ? -4.321 4.316 15.885 1.00 75.50 74 GLY A O 1
ATOM 614 N N . VAL A 1 75 ? -2.875 2.690 15.303 1.00 75.88 75 VAL A N 1
ATOM 615 C CA . VAL A 1 75 ? -3.039 1.912 16.536 1.00 75.88 75 VAL A CA 1
ATOM 616 C C . VAL A 1 75 ? -2.561 2.711 17.752 1.00 75.88 75 VAL A C 1
ATOM 618 O O . VAL A 1 75 ? -3.258 2.758 18.769 1.00 75.88 75 VAL A O 1
ATOM 621 N N . ILE A 1 76 ? -1.413 3.390 17.662 1.00 80.56 76 ILE A N 1
ATOM 622 C CA . ILE A 1 76 ? -0.906 4.236 18.755 1.00 80.56 76 ILE A CA 1
ATOM 623 C C . ILE A 1 76 ? -1.867 5.390 19.041 1.00 80.56 76 ILE A C 1
ATOM 625 O O . ILE A 1 76 ? -2.226 5.617 20.198 1.00 80.56 76 ILE A O 1
ATOM 629 N N . VAL A 1 77 ? -2.297 6.116 18.008 1.00 78.44 77 VAL A N 1
ATOM 630 C CA . VAL A 1 77 ? -3.189 7.271 18.161 1.00 78.44 77 VAL A CA 1
ATOM 631 C C . VAL A 1 77 ? -4.521 6.834 18.757 1.00 78.44 77 VAL A C 1
ATOM 633 O O . VAL A 1 77 ? -4.989 7.454 19.709 1.00 78.44 77 VAL A O 1
ATOM 636 N N . ALA A 1 78 ? -5.106 5.738 18.271 1.00 69.94 78 ALA A N 1
ATOM 637 C CA . ALA A 1 78 ? -6.387 5.252 18.768 1.00 69.94 78 ALA A CA 1
ATOM 638 C C . ALA A 1 78 ? -6.314 4.756 20.222 1.00 69.94 78 ALA A C 1
ATOM 640 O O . ALA A 1 78 ? -7.232 5.005 21.004 1.00 69.94 78 ALA A O 1
ATOM 641 N N . THR A 1 79 ? -5.219 4.098 20.613 1.00 70.94 79 THR A N 1
ATOM 642 C CA . THR A 1 79 ? -5.040 3.605 21.991 1.00 70.94 79 THR A CA 1
ATOM 643 C C . THR A 1 79 ? -4.692 4.716 22.981 1.00 70.94 79 THR A C 1
ATOM 645 O O . THR A 1 79 ? -5.112 4.655 24.140 1.00 70.94 79 THR A O 1
ATOM 648 N N . ARG A 1 80 ? -3.973 5.756 22.539 1.00 75.75 80 ARG A N 1
ATOM 649 C CA . ARG A 1 80 ? -3.551 6.887 23.383 1.00 75.75 80 ARG A CA 1
ATOM 650 C C . ARG A 1 80 ? -4.476 8.101 23.329 1.00 75.75 80 ARG A C 1
ATOM 652 O O . ARG A 1 80 ? -4.205 9.072 24.032 1.00 75.75 80 ARG A O 1
ATOM 659 N N . LEU A 1 81 ? -5.562 8.069 22.550 1.00 69.56 81 LEU A N 1
ATOM 660 C CA . LEU A 1 81 ? -6.480 9.203 22.441 1.00 69.56 81 LEU A CA 1
ATOM 661 C C . LEU A 1 81 ? -7.145 9.492 23.805 1.00 69.56 81 LEU A C 1
ATOM 663 O O . LEU A 1 81 ? -7.909 8.658 24.317 1.00 69.56 81 LEU A O 1
ATOM 667 N N . PRO A 1 82 ? -6.890 10.663 24.420 1.00 67.19 82 PRO A N 1
ATOM 668 C CA . PRO A 1 82 ? -7.474 10.975 25.711 1.00 67.19 82 PRO A CA 1
ATOM 669 C C . PRO A 1 82 ? -8.962 11.310 25.555 1.00 67.19 82 PRO A C 1
ATOM 671 O O . PRO A 1 82 ? -9.356 12.075 24.673 1.00 67.19 82 PRO A O 1
ATOM 674 N N . ALA A 1 83 ? -9.792 10.778 26.460 1.00 64.50 83 ALA A N 1
ATOM 675 C CA . ALA A 1 83 ? -11.255 10.905 26.420 1.00 64.50 83 ALA A CA 1
ATOM 676 C C . ALA A 1 83 ? -11.753 12.362 26.386 1.00 64.50 83 ALA A C 1
ATOM 678 O O . ALA A 1 83 ? -12.836 12.640 25.877 1.00 64.50 83 ALA A O 1
ATOM 679 N N . LYS A 1 84 ? -10.939 13.319 26.854 1.00 66.62 84 LYS A N 1
ATOM 680 C CA . LYS A 1 84 ? -11.249 14.754 26.792 1.00 66.62 84 LYS A CA 1
ATOM 681 C C . LYS A 1 84 ? -11.485 15.265 25.363 1.00 66.62 84 LYS A C 1
ATOM 683 O O . LYS A 1 84 ? -12.314 16.154 25.188 1.00 66.62 84 LYS A O 1
ATOM 688 N N . HIS A 1 85 ? -10.826 14.676 24.362 1.00 68.31 85 HIS A N 1
ATOM 689 C CA . HIS A 1 85 ? -10.962 15.070 22.953 1.00 68.31 85 HIS A CA 1
ATOM 690 C C . HIS A 1 85 ? -12.074 14.324 22.209 1.00 68.31 85 HIS A C 1
ATOM 692 O O . HIS A 1 85 ? -12.503 14.768 21.147 1.00 68.31 85 HIS A O 1
ATOM 698 N N . LEU A 1 86 ? -12.595 13.237 22.779 1.00 65.94 86 LEU A N 1
ATOM 699 C CA . LEU A 1 86 ? -13.798 12.577 22.287 1.00 65.94 86 LEU A CA 1
ATOM 700 C C . LEU A 1 86 ? -15.011 13.399 22.752 1.00 65.94 86 LEU A C 1
ATOM 702 O O . LEU A 1 86 ? -15.584 13.169 23.819 1.00 65.94 86 LEU A O 1
ATOM 706 N N . LYS A 1 87 ? -15.385 14.422 21.974 1.00 63.06 87 LYS A N 1
ATOM 707 C CA . LYS A 1 87 ? -16.693 15.086 22.102 1.00 63.06 87 LYS A CA 1
ATOM 708 C C . LYS A 1 87 ? -17.767 14.132 21.569 1.00 63.06 87 LYS A C 1
ATOM 710 O O . LYS A 1 87 ? -18.223 14.271 20.442 1.00 63.06 87 LYS A O 1
ATOM 715 N N . VAL A 1 88 ? -18.125 13.130 22.368 1.00 61.75 88 VAL A N 1
ATOM 716 C CA . VAL A 1 88 ? -19.294 12.290 22.094 1.00 61.75 88 VAL A CA 1
ATOM 717 C C . VAL A 1 88 ? -20.525 13.034 22.631 1.00 61.75 88 VAL A C 1
ATOM 719 O O . VAL A 1 88 ? -20.505 13.439 23.799 1.00 61.75 88 VAL A O 1
ATOM 722 N N . PRO A 1 89 ? -21.559 13.291 21.811 1.00 54.50 89 PRO A N 1
ATOM 723 C CA . PRO A 1 89 ? -22.810 13.872 22.298 1.00 54.50 89 PRO A CA 1
ATOM 724 C C . PRO A 1 89 ? -23.445 12.934 23.347 1.00 54.50 89 PRO A C 1
ATOM 726 O O . PRO A 1 89 ? -23.500 11.730 23.123 1.00 54.50 89 PRO A O 1
ATOM 729 N N . GLY A 1 90 ? -23.876 13.468 24.501 1.00 59.41 90 GLY A N 1
ATOM 730 C CA . GLY A 1 90 ? -24.416 12.676 25.630 1.00 59.41 90 GLY A CA 1
ATOM 731 C C . GLY A 1 90 ? -23.432 12.385 26.781 1.00 59.41 90 GLY A C 1
ATOM 732 O O . GLY A 1 90 ? -23.633 11.453 27.555 1.00 59.41 90 GLY A O 1
ATOM 733 N N . LYS A 1 91 ? -22.363 1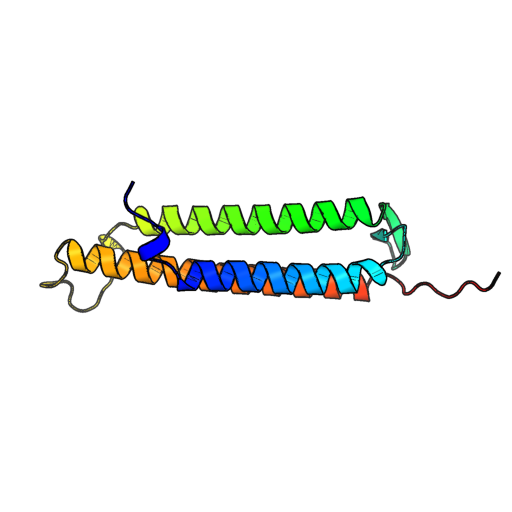3.185 26.896 1.00 53.66 91 LYS A N 1
ATOM 734 C CA . LYS A 1 91 ? -21.184 13.004 27.771 1.00 53.66 91 LYS A CA 1
ATOM 735 C C . LYS A 1 91 ? -21.450 12.827 29.277 1.00 53.66 91 LYS A C 1
ATOM 737 O O . LYS A 1 91 ? -20.527 12.454 29.993 1.00 53.66 91 LYS A O 1
ATOM 742 N N . GLU A 1 92 ? -22.658 13.106 29.752 1.00 56.34 92 GLU A N 1
ATOM 743 C CA . GLU A 1 92 ? -22.960 13.197 31.185 1.00 56.34 92 GLU A CA 1
ATOM 744 C C . GLU A 1 92 ? -23.315 11.850 31.831 1.00 56.34 92 GLU A C 1
ATOM 746 O O . GLU A 1 92 ? -23.185 11.736 33.042 1.00 56.34 92 GLU A O 1
ATOM 751 N N . ASN A 1 93 ? -23.653 10.804 31.058 1.00 52.88 93 ASN A N 1
ATOM 752 C CA . ASN A 1 93 ? -24.122 9.532 31.640 1.00 52.88 93 ASN A CA 1
ATOM 753 C C . ASN A 1 9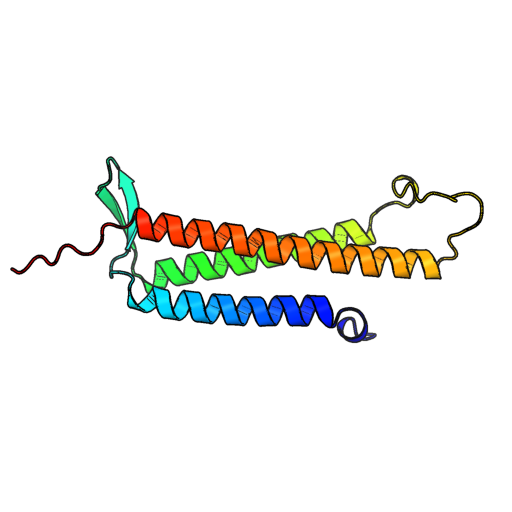3 ? -23.505 8.232 31.083 1.00 52.88 93 ASN A C 1
ATOM 755 O O . ASN A 1 93 ? -23.857 7.160 31.570 1.00 52.88 93 ASN A O 1
ATOM 759 N N . TRP A 1 94 ? -22.623 8.257 30.073 1.00 53.47 94 TRP A N 1
ATOM 760 C CA . TRP A 1 94 ? -22.665 7.136 29.118 1.00 53.47 94 TRP A CA 1
ATOM 761 C C . TRP A 1 94 ? -21.389 6.492 28.588 1.00 53.47 94 TRP A C 1
ATOM 763 O O . TRP A 1 94 ? -21.428 5.950 27.503 1.00 53.47 94 TRP A O 1
ATOM 773 N N . LEU A 1 95 ? -20.268 6.426 29.307 1.00 55.09 95 LEU A N 1
ATOM 774 C CA . LEU A 1 95 ? -19.202 5.510 28.859 1.00 55.09 95 LEU A CA 1
ATOM 775 C C . LEU A 1 95 ? -18.619 4.723 30.024 1.00 55.09 95 LEU A C 1
ATOM 777 O O . LEU A 1 95 ? -17.544 5.031 30.538 1.00 55.09 95 LEU A O 1
ATOM 781 N N . GLY A 1 96 ? -19.311 3.643 30.395 1.00 65.81 96 GLY A N 1
ATOM 782 C CA . GLY A 1 96 ? -18.638 2.515 31.030 1.00 65.81 96 GLY A CA 1
ATOM 783 C C . GLY A 1 96 ? -17.446 2.078 30.167 1.00 65.81 96 GLY A C 1
ATOM 784 O O . GLY A 1 96 ? -17.476 2.193 28.940 1.00 65.81 96 GLY A O 1
ATOM 785 N N . ILE A 1 97 ? -16.382 1.581 30.805 1.00 66.12 97 ILE A N 1
ATOM 786 C CA . ILE A 1 97 ? -15.110 1.180 30.165 1.00 66.12 97 ILE A CA 1
ATOM 787 C C . ILE A 1 97 ? -15.339 0.338 28.890 1.00 66.12 97 ILE A C 1
ATOM 789 O O . ILE A 1 97 ? -14.650 0.529 27.888 1.00 66.12 97 ILE A O 1
ATOM 793 N N . GLN A 1 98 ? -16.375 -0.507 28.890 1.00 69.75 98 GLN A N 1
ATOM 794 C CA . GLN A 1 98 ? -16.764 -1.371 27.772 1.00 69.75 98 GLN A CA 1
ATOM 795 C C . GLN A 1 98 ? -17.194 -0.616 26.500 1.00 69.75 98 GLN A C 1
ATOM 797 O O . GLN A 1 98 ? -16.835 -1.015 25.390 1.00 69.75 98 GLN A O 1
ATOM 802 N N . GLU A 1 99 ? -17.936 0.487 26.616 1.00 73.88 99 GLU A N 1
ATOM 803 C CA . GLU A 1 99 ? -18.362 1.251 25.435 1.00 73.88 99 GLU A CA 1
ATOM 804 C C . GLU A 1 99 ? -17.202 2.045 24.831 1.00 73.88 99 GLU A C 1
ATOM 806 O O . GLU A 1 99 ? -17.075 2.134 23.605 1.00 73.88 99 GLU A O 1
ATOM 811 N N . ARG A 1 100 ? -16.285 2.537 25.675 1.00 70.94 100 ARG A N 1
ATOM 812 C CA . ARG A 1 100 ? -15.044 3.173 25.214 1.00 70.94 100 ARG A CA 1
ATOM 813 C C . ARG A 1 100 ? -14.200 2.202 24.388 1.00 70.94 100 ARG A C 1
ATOM 815 O O . ARG A 1 100 ? -13.726 2.578 23.316 1.00 70.94 100 ARG A O 1
ATOM 822 N N . GLU A 1 101 ? -14.034 0.964 24.846 1.00 74.38 101 GLU A N 1
ATOM 823 C CA . GLU A 1 101 ? -13.304 -0.071 24.101 1.00 74.38 101 GLU A CA 1
ATOM 824 C C . GLU A 1 101 ? -13.953 -0.370 22.745 1.00 74.38 101 GLU A C 1
ATOM 826 O O . GLU A 1 101 ? -13.256 -0.468 21.730 1.00 74.38 101 GLU A O 1
ATOM 831 N N . LYS A 1 102 ? -15.289 -0.435 22.692 1.00 76.75 102 LYS A N 1
ATOM 832 C CA . LYS A 1 102 ? -16.036 -0.639 21.444 1.00 76.75 102 LYS A CA 1
ATOM 833 C C . LYS A 1 102 ? -15.828 0.514 20.456 1.00 76.75 102 LYS A C 1
ATOM 835 O O . LYS A 1 102 ? -15.576 0.259 19.278 1.00 76.75 102 LYS A O 1
ATOM 840 N N . ILE A 1 103 ? -15.878 1.764 20.920 1.00 76.81 103 ILE A N 1
ATOM 841 C CA . ILE A 1 103 ? -15.659 2.947 20.071 1.00 76.81 103 ILE A CA 1
ATOM 842 C C . ILE A 1 103 ? -14.225 2.983 19.545 1.00 76.81 103 ILE A C 1
ATOM 844 O O . ILE A 1 103 ? -14.027 3.155 18.343 1.00 76.81 103 ILE A O 1
ATOM 848 N N . VAL A 1 104 ? -13.227 2.774 20.409 1.00 75.75 104 VAL A N 1
ATOM 849 C CA . VAL A 1 104 ? -11.812 2.750 20.001 1.00 75.75 104 VAL A CA 1
ATOM 850 C C . VAL A 1 104 ? -11.573 1.656 18.964 1.00 75.75 104 VAL A C 1
ATOM 852 O O . VAL A 1 104 ? -10.921 1.906 17.951 1.00 75.75 104 VAL A O 1
ATOM 855 N N . LYS A 1 105 ? -12.159 0.470 19.151 1.00 75.31 105 LYS A N 1
ATOM 856 C CA . LYS A 1 105 ? -12.072 -0.637 18.193 1.00 75.31 105 LYS A CA 1
ATOM 857 C C . LYS A 1 105 ? -12.662 -0.273 16.827 1.00 75.31 105 LYS A C 1
ATOM 859 O O . LYS A 1 105 ? -12.019 -0.498 15.802 1.00 75.31 105 LYS A O 1
ATOM 864 N N . VAL A 1 106 ? -13.853 0.330 16.799 1.00 77.81 106 VAL A N 1
ATOM 865 C CA . VAL A 1 106 ? -14.499 0.772 15.549 1.00 77.81 106 VAL A CA 1
ATOM 866 C C . VAL A 1 106 ? -13.695 1.884 14.878 1.00 77.81 106 VAL A C 1
ATOM 868 O O . VAL A 1 106 ? -13.471 1.826 13.670 1.00 77.81 106 VAL A O 1
ATOM 871 N N . LEU A 1 107 ? -13.223 2.869 15.642 1.00 79.50 107 LEU A N 1
ATOM 872 C CA . LEU A 1 107 ? -12.437 3.981 15.115 1.00 79.50 107 LEU A CA 1
ATOM 873 C C . LEU A 1 107 ? -11.110 3.492 14.527 1.00 79.50 107 LEU A C 1
ATOM 875 O O . LEU A 1 107 ? -10.775 3.865 13.410 1.00 79.50 107 LEU A O 1
ATOM 879 N N . THR A 1 108 ? -10.409 2.598 15.229 1.00 75.31 108 THR A N 1
ATOM 880 C CA . THR A 1 108 ? -9.163 1.976 14.748 1.00 75.31 108 THR A CA 1
ATOM 881 C C . THR A 1 108 ? -9.407 1.191 13.463 1.00 75.31 108 THR A C 1
ATOM 883 O O . THR A 1 108 ? -8.643 1.314 12.509 1.00 75.31 108 THR A O 1
ATOM 886 N N . SER A 1 109 ? -10.502 0.423 13.408 1.00 75.88 109 SER A N 1
ATOM 887 C CA . SER A 1 109 ? -10.888 -0.344 12.222 1.00 75.88 109 SER A CA 1
ATOM 888 C C . SER A 1 109 ? -11.173 0.564 11.025 1.00 75.88 109 SER A C 1
ATOM 890 O O . SER A 1 109 ? -10.703 0.280 9.925 1.00 75.88 109 SER A O 1
ATOM 892 N N . LYS A 1 110 ? -11.932 1.650 11.222 1.00 80.81 110 LYS A N 1
ATOM 893 C CA . LYS A 1 110 ? -12.239 2.612 10.155 1.00 80.81 110 LYS A CA 1
ATOM 894 C C . LYS A 1 110 ? -10.994 3.375 9.716 1.00 80.81 110 LYS A C 1
ATOM 896 O O . LYS A 1 110 ? -10.790 3.538 8.522 1.00 80.81 110 LYS A O 1
ATOM 901 N N . TYR A 1 111 ? -10.166 3.805 10.663 1.00 80.38 111 TYR A N 1
ATOM 902 C CA . TYR A 1 111 ? -8.912 4.496 10.383 1.00 80.38 111 TYR A CA 1
ATOM 903 C C . TYR A 1 111 ? -7.967 3.628 9.551 1.00 80.38 111 TYR A C 1
ATOM 905 O O . TYR A 1 111 ? -7.487 4.092 8.521 1.00 80.38 111 TYR A O 1
ATOM 913 N N . CYS A 1 112 ? -7.756 2.365 9.951 1.00 73.62 112 CYS A N 1
ATOM 914 C CA . CYS A 1 112 ? -6.943 1.427 9.175 1.00 73.62 112 CYS A CA 1
ATOM 915 C C . CYS A 1 112 ? -7.475 1.308 7.749 1.00 73.62 112 CYS A C 1
ATOM 917 O O . CYS A 1 112 ? -6.714 1.492 6.812 1.00 73.62 112 CYS A O 1
ATOM 919 N N . LEU A 1 113 ? -8.783 1.085 7.590 1.00 77.38 113 LEU A N 1
ATOM 920 C CA . LEU A 1 113 ? -9.397 0.919 6.274 1.00 77.38 113 LEU A CA 1
ATOM 921 C C . LEU A 1 113 ? -9.196 2.161 5.392 1.00 77.38 113 LEU A C 1
ATOM 923 O O . LEU A 1 113 ? -8.732 2.036 4.263 1.00 77.38 113 LEU A O 1
ATOM 927 N N . TRP A 1 114 ? -9.481 3.357 5.916 1.00 80.81 114 TRP A N 1
ATOM 928 C CA . TRP A 1 114 ? -9.297 4.606 5.174 1.00 80.81 114 TRP A CA 1
ATOM 929 C C . TRP A 1 114 ? -7.850 4.822 4.754 1.00 80.81 114 TRP A C 1
ATOM 931 O O . TRP A 1 114 ? -7.594 5.130 3.594 1.00 80.81 114 TRP A O 1
ATOM 941 N N . ILE A 1 115 ? -6.904 4.625 5.670 1.00 80.19 115 ILE A N 1
ATOM 942 C CA . ILE A 1 115 ? -5.485 4.768 5.357 1.00 80.19 115 ILE A CA 1
ATOM 943 C C . ILE A 1 115 ? -5.052 3.774 4.290 1.00 80.19 115 ILE A C 1
ATOM 945 O O . ILE A 1 115 ? -4.409 4.186 3.332 1.00 80.19 115 ILE A O 1
ATOM 949 N N . THR A 1 116 ? -5.418 2.495 4.407 1.00 73.56 116 THR A N 1
ATOM 950 C CA . THR A 1 116 ? -5.002 1.498 3.414 1.00 73.56 116 THR A CA 1
ATOM 951 C C . THR A 1 116 ? -5.564 1.836 2.031 1.00 73.56 116 THR A C 1
ATOM 953 O O . THR A 1 116 ? -4.836 1.759 1.043 1.00 73.56 116 THR A O 1
ATOM 956 N N . VAL A 1 117 ? -6.816 2.299 1.946 1.00 80.31 117 VAL A N 1
ATOM 957 C CA . VAL A 1 117 ? -7.423 2.756 0.684 1.00 80.31 117 VAL A CA 1
ATOM 958 C C . VAL A 1 117 ? -6.702 3.983 0.115 1.00 80.31 117 VAL A C 1
ATOM 960 O O . VAL A 1 117 ? -6.341 3.973 -1.059 1.00 80.31 117 VAL A O 1
ATOM 963 N N . PHE A 1 118 ? -6.430 5.010 0.925 1.00 83.19 118 PHE A N 1
ATOM 964 C CA . PHE A 1 118 ? -5.731 6.214 0.459 1.00 83.19 118 PHE A CA 1
ATOM 965 C C . PHE A 1 118 ? -4.285 5.936 0.033 1.00 83.19 118 PHE A C 1
ATOM 967 O O . PHE A 1 118 ? -3.859 6.414 -1.017 1.00 83.19 118 PHE A O 1
ATOM 974 N N . THR A 1 119 ? -3.532 5.154 0.813 1.00 79.31 119 THR A N 1
ATOM 975 C CA . THR A 1 119 ? -2.142 4.795 0.491 1.00 79.31 119 THR A CA 1
ATOM 976 C C . THR A 1 119 ? -2.065 4.013 -0.814 1.00 79.31 119 THR A C 1
ATOM 978 O O . THR A 1 119 ? -1.195 4.279 -1.639 1.00 79.31 119 THR A O 1
ATOM 981 N N . ALA A 1 120 ? -2.998 3.092 -1.035 1.00 75.56 120 ALA A N 1
ATOM 982 C CA . ALA A 1 120 ? -3.104 2.395 -2.303 1.00 75.56 120 ALA A CA 1
ATOM 983 C C . ALA A 1 120 ? -3.449 3.312 -3.470 1.00 75.56 120 ALA A C 1
ATOM 985 O O . ALA A 1 120 ? -2.750 3.264 -4.474 1.00 75.56 120 ALA A O 1
ATOM 986 N N . GLN A 1 121 ? -4.489 4.145 -3.356 1.00 82.44 121 GLN A N 1
ATOM 987 C CA . GLN A 1 121 ? -4.861 5.042 -4.453 1.00 82.44 121 GLN A CA 1
ATOM 988 C C . GLN A 1 121 ? -3.677 5.928 -4.841 1.00 82.44 121 GLN A C 1
ATOM 990 O O . GLN A 1 121 ? -3.330 6.005 -6.012 1.00 82.44 121 GLN A O 1
ATOM 995 N N . PHE A 1 122 ? -3.004 6.523 -3.854 1.00 81.44 122 PHE A N 1
ATOM 996 C CA . PHE A 1 122 ? -1.822 7.349 -4.087 1.00 81.44 122 PHE A CA 1
ATOM 997 C C . PHE A 1 122 ? -0.726 6.609 -4.866 1.00 81.44 122 PHE A C 1
ATOM 999 O O . PHE A 1 122 ? -0.106 7.174 -5.761 1.00 81.44 122 PHE A O 1
ATOM 1006 N N . LEU A 1 123 ? -0.488 5.337 -4.552 1.00 72.00 123 LEU A N 1
ATOM 1007 C CA . LEU A 1 123 ? 0.533 4.548 -5.237 1.00 72.00 123 LEU A CA 1
ATOM 1008 C C . LEU A 1 123 ? 0.102 4.038 -6.600 1.00 72.00 123 LEU A C 1
ATOM 1010 O O . LEU A 1 123 ? 0.956 3.867 -7.466 1.00 72.00 123 LEU A O 1
ATOM 1014 N N . LEU A 1 124 ? -1.187 3.780 -6.796 1.00 77.94 124 LEU A N 1
ATOM 1015 C CA . LEU A 1 124 ? -1.718 3.492 -8.118 1.00 77.94 124 LEU A CA 1
ATOM 1016 C C . LEU A 1 124 ? -1.478 4.697 -9.033 1.00 77.94 124 LEU A C 1
ATOM 1018 O O . LEU A 1 124 ? -0.864 4.530 -10.077 1.00 77.94 124 LEU A O 1
ATOM 1022 N N . GLU A 1 125 ? -1.838 5.903 -8.585 1.00 81.69 125 GLU A N 1
ATOM 1023 C CA . GLU A 1 125 ? -1.579 7.150 -9.320 1.00 81.69 125 GLU A CA 1
ATOM 1024 C C . GLU A 1 125 ? -0.085 7.368 -9.580 1.00 81.69 125 GLU A C 1
ATOM 1026 O O . GLU A 1 125 ? 0.315 7.710 -10.688 1.00 81.69 125 GLU A O 1
ATOM 1031 N N . LEU A 1 126 ? 0.766 7.120 -8.580 1.00 75.25 126 LEU A N 1
ATOM 1032 C CA . LEU A 1 126 ? 2.214 7.249 -8.733 1.00 75.25 126 LEU A CA 1
ATOM 1033 C C . LEU A 1 126 ? 2.771 6.259 -9.771 1.00 75.25 126 LEU A C 1
ATOM 1035 O O . LEU A 1 126 ? 3.636 6.636 -10.557 1.00 75.25 126 LEU A O 1
ATOM 1039 N N . ASN A 1 127 ? 2.269 5.019 -9.809 1.00 72.38 127 ASN A N 1
ATOM 1040 C CA . ASN A 1 127 ? 2.643 4.045 -10.839 1.00 72.38 127 ASN A CA 1
ATOM 1041 C C . ASN A 1 127 ? 2.139 4.458 -12.228 1.00 72.38 127 ASN A C 1
ATOM 1043 O O . ASN A 1 127 ? 2.900 4.363 -13.188 1.00 72.38 127 ASN A O 1
ATOM 1047 N N . THR A 1 128 ? 0.899 4.942 -12.335 1.00 76.44 128 THR A N 1
ATOM 1048 C CA . THR A 1 128 ? 0.336 5.440 -13.598 1.00 76.44 128 THR A CA 1
ATOM 1049 C C . THR A 1 128 ? 1.154 6.613 -14.135 1.00 76.44 128 THR A C 1
ATOM 1051 O O . THR A 1 128 ? 1.571 6.581 -15.287 1.00 76.44 128 THR A O 1
ATOM 1054 N N . LEU A 1 129 ? 1.483 7.595 -13.290 1.00 76.25 129 LEU A N 1
ATOM 1055 C CA . LEU A 1 129 ? 2.322 8.739 -13.663 1.00 76.25 129 LEU A CA 1
ATOM 1056 C C . LEU A 1 129 ? 3.720 8.312 -14.118 1.00 76.25 129 LEU A C 1
ATOM 1058 O O . LEU A 1 129 ? 4.229 8.820 -15.113 1.00 76.25 129 LEU A O 1
ATOM 1062 N N . LEU A 1 130 ? 4.356 7.375 -13.410 1.00 69.62 130 LEU A N 1
ATOM 1063 C CA . LEU A 1 130 ? 5.662 6.851 -13.820 1.00 69.62 130 LEU A CA 1
ATOM 1064 C C . LEU A 1 130 ? 5.599 6.169 -15.188 1.00 69.62 130 LEU A C 1
ATOM 1066 O O . LEU A 1 130 ? 6.559 6.263 -15.948 1.00 69.62 130 LEU A O 1
ATOM 1070 N N . TYR A 1 131 ? 4.484 5.513 -15.505 1.00 67.44 131 TYR A N 1
ATOM 1071 C CA . TYR A 1 131 ? 4.271 4.898 -16.807 1.00 67.44 131 TYR A CA 1
ATOM 1072 C C . TYR A 1 131 ? 4.021 5.934 -17.906 1.00 67.44 131 TYR A C 1
ATOM 1074 O O . TYR A 1 131 ? 4.665 5.867 -18.945 1.00 67.44 131 TYR A O 1
ATOM 1082 N N . GLU A 1 132 ? 3.150 6.917 -17.673 1.00 71.69 132 GLU A N 1
ATOM 1083 C CA . GLU A 1 132 ? 2.872 7.989 -18.642 1.00 71.69 132 GLU A CA 1
ATOM 1084 C C . GLU A 1 132 ? 4.125 8.798 -18.994 1.00 71.69 132 GLU A C 1
ATOM 1086 O O . GLU A 1 132 ? 4.293 9.236 -20.132 1.00 71.69 132 GLU A O 1
ATOM 1091 N N . VAL A 1 133 ? 5.009 8.994 -18.014 1.00 69.06 133 VAL A N 1
ATOM 1092 C CA . VAL A 1 133 ? 6.250 9.756 -18.184 1.00 69.06 133 VAL A CA 1
ATOM 1093 C C . VAL A 1 133 ? 7.396 8.876 -18.689 1.00 69.06 133 VAL A C 1
ATOM 1095 O O . VAL A 1 133 ? 8.348 9.393 -19.275 1.00 69.06 133 VAL A O 1
ATOM 1098 N N . SER A 1 134 ? 7.329 7.554 -18.502 1.00 64.94 134 SER A N 1
ATOM 1099 C CA . SER A 1 134 ? 8.292 6.641 -19.110 1.00 64.94 134 SER A CA 1
ATOM 1100 C C . SER A 1 134 ? 8.028 6.613 -20.615 1.00 64.94 134 SER A C 1
ATOM 1102 O O . SER A 1 134 ? 6.973 6.132 -21.026 1.00 64.94 134 SER A O 1
ATOM 1104 N N . PRO A 1 135 ? 8.954 7.097 -21.463 1.00 58.84 135 PRO A N 1
ATOM 1105 C CA . PRO A 1 135 ? 8.752 7.030 -22.899 1.00 58.84 135 PRO A CA 1
ATOM 1106 C C . PRO A 1 135 ? 8.502 5.568 -23.271 1.00 58.84 135 PRO A C 1
ATOM 1108 O O . PRO A 1 135 ? 9.280 4.684 -22.893 1.00 58.84 135 PRO A O 1
ATOM 1111 N N . ALA A 1 136 ? 7.389 5.309 -23.965 1.00 54.22 136 ALA A N 1
ATOM 1112 C CA . ALA A 1 136 ? 7.157 4.014 -24.588 1.00 54.22 136 ALA A CA 1
ATOM 1113 C C . ALA A 1 136 ? 8.429 3.650 -25.364 1.00 54.22 136 ALA A C 1
ATOM 1115 O O . ALA A 1 136 ? 9.011 4.554 -25.975 1.00 54.22 136 ALA A O 1
ATOM 1116 N N . PRO A 1 137 ? 8.896 2.387 -25.339 1.00 48.50 137 PRO A N 1
ATOM 1117 C CA . PRO A 1 137 ? 10.011 1.994 -26.176 1.00 48.50 137 PRO A CA 1
ATOM 1118 C C . PRO A 1 137 ? 9.608 2.317 -27.611 1.00 48.50 137 PRO A C 1
ATOM 1120 O O . PRO A 1 137 ? 8.790 1.624 -28.218 1.00 48.50 137 PRO A O 1
ATOM 1123 N N . THR A 1 138 ? 10.142 3.411 -28.151 1.00 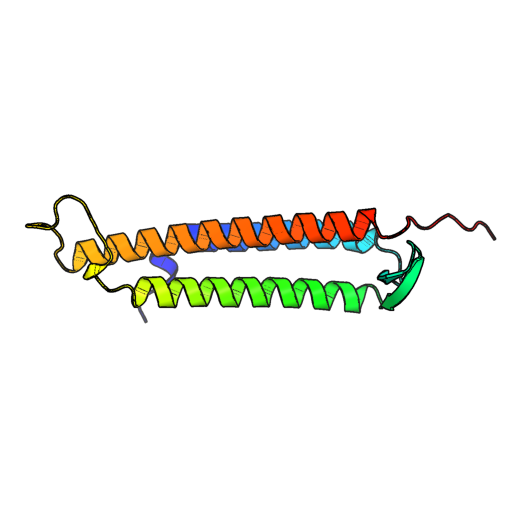49.06 138 THR A N 1
ATOM 1124 C CA . THR A 1 138 ? 10.194 3.604 -29.583 1.00 49.06 138 THR A CA 1
ATOM 1125 C C . THR A 1 138 ? 10.896 2.355 -30.070 1.00 49.06 138 THR A C 1
ATOM 1127 O O . THR A 1 138 ? 12.027 2.079 -29.674 1.00 49.06 138 THR A O 1
ATOM 1130 N N . LEU A 1 139 ? 10.168 1.539 -30.829 1.00 45.94 139 LEU A N 1
ATOM 1131 C CA . LEU A 1 139 ? 10.722 0.475 -31.644 1.00 45.94 139 LEU A CA 1
ATOM 1132 C C . LEU A 1 139 ? 11.807 1.122 -32.505 1.00 45.94 139 LEU A C 1
ATOM 1134 O O . LEU A 1 139 ? 11.542 1.582 -33.614 1.00 45.94 139 LEU A O 1
ATOM 1138 N N . VAL A 1 140 ? 13.024 1.215 -31.976 1.00 44.38 140 VAL A N 1
ATOM 1139 C CA . VAL A 1 140 ? 14.212 1.458 -32.771 1.00 44.38 140 VAL A CA 1
ATOM 1140 C C . VAL A 1 140 ? 14.432 0.132 -33.479 1.00 44.38 140 VAL A C 1
ATOM 1142 O O . VAL A 1 140 ? 15.124 -0.760 -33.002 1.00 44.38 140 VAL A O 1
ATOM 1145 N N . LEU A 1 141 ? 13.692 -0.028 -34.575 1.00 46.97 141 LEU A N 1
ATOM 1146 C CA . LEU A 1 141 ? 14.041 -0.924 -35.657 1.00 46.97 141 LEU A CA 1
ATOM 1147 C C . LEU A 1 141 ? 15.414 -0.457 -36.155 1.00 46.97 141 LEU A C 1
ATOM 1149 O O . LEU A 1 141 ? 15.503 0.482 -36.945 1.00 46.97 141 LEU A O 1
ATOM 1153 N N . SER A 1 142 ? 16.472 -1.068 -35.630 1.00 40.25 142 SER A N 1
ATOM 1154 C CA . SER A 1 142 ? 17.829 -1.018 -36.178 1.00 40.25 142 SER A CA 1
ATOM 1155 C C . SER A 1 142 ? 18.365 -2.432 -36.288 1.00 40.25 142 SER A C 1
ATOM 1157 O O . SER A 1 142 ? 18.400 -3.095 -35.225 1.00 40.25 142 SER A O 1
#

Organism: NCBI:txid1314790

Secondary structure (DSSP, 8-state):
---GGGT-HHHHHHHHHHHHHHHHHHHHHHHHS-SSEEEEEETTEEEEEE-HHHHHHHHHHHHHHHHHHHHHHHHHHHHH--GGG---TTTTT---HHHHHHHHHHHHHHHHHHHHHHHHHHHHHHHHHHHHHS--------

pLDDT: mean 73.54, std 11.51, range [37.06, 89.06]

Foldseek 3Di:
DPDPPVLAVPLVVLLVVLVVVCVVVLVVVLVQADAFAQDDDDPLDRPDTDGSVVVSVVLVVVLVVVLVVQLVVLLCCLVPPDCVPPPDPPPPDDDDPVVSVVVSSVSSNVSSNVSSVVSSVVSVVVVVVSVVSTPRPPPPPD

Sequence (142 aa):
MVSILRGYPIPIVVILLQCVIFGYISFVYYKELPDPVPTRFSNQEGTSFQTKHKFFSIHITIFYLITFIFMFAGVIVATRLPAKHLKVPGKENWLGIQEREKIVKVLTSKYCLWITVFTAQFLLELNTLLYEVSPAPTLVLS